Protein AF-A0A2S9V8N5-F1 (afdb_monomer_lite)

Organism: NCBI:txid2079529

Secondary structure (DSSP, 8-state):
---TT------GGGGS-TT-HHHHHHHHHHHHH------------SSS---SHHHHHHHHHHHHHHTTSTT------STT-EEEEEETTEEEEEESSS-GGG--GGG--

Sequence (109 aa):
MGINHVVFNADYREFFEINDPQRMKFDEIQDVFGSSDNIMFLLVLASRDVFTEEVFTAIHQLTERAWQIPHSYRVDSLTNYQYSWSVGDDLMVEDLLPDIDNLSFERLA

pLDDT: mean 84.55, std 10.17, range [49.09, 96.06]

Radius of gyration: 20.73 Å; chains: 1; bounding box: 32×65×52 Å

Foldseek 3Di:
DPCPPDDDDPPPCVVDDPPPPVSVVVVVCCVVPNDPDDDDDDDDDPDPDCLDLVNLVVQVVVQVVVVVPPPDPDGDTQQQDWDWDDDVPDIDTGGPNNDSPPDDSVVVD

Structure (mmCIF, N/CA/C/O backbone):
data_AF-A0A2S9V8N5-F1
#
_entry.id   AF-A0A2S9V8N5-F1
#
loop_
_atom_site.group_PDB
_atom_site.id
_atom_site.type_symbol
_atom_site.label_atom_id
_atom_site.label_alt_id
_atom_site.label_comp_id
_atom_site.label_asym_id
_atom_site.label_entity_id
_atom_site.label_seq_id
_atom_site.pdbx_PDB_ins_code
_atom_site.Cartn_x
_atom_site.Cartn_y
_atom_site.Cartn_z
_atom_site.occupancy
_atom_site.B_iso_or_equiv
_atom_site.auth_seq_id
_atom_site.auth_comp_id
_atom_site.auth_asym_id
_atom_site.auth_atom_id
_atom_site.pdbx_PDB_model_num
ATOM 1 N N . MET A 1 1 ? 4.212 -38.854 -20.776 1.00 52.06 1 MET A N 1
ATOM 2 C CA . MET A 1 1 ? 5.222 -37.973 -20.152 1.00 52.06 1 MET A CA 1
ATOM 3 C C . MET A 1 1 ? 5.467 -36.816 -21.114 1.00 52.06 1 MET A C 1
ATOM 5 O O . MET A 1 1 ? 5.988 -37.090 -22.183 1.00 52.06 1 MET A O 1
ATOM 9 N N . GLY A 1 2 ? 5.018 -35.585 -20.845 1.00 67.12 2 GLY A N 1
ATOM 10 C CA . GLY A 1 2 ? 5.132 -34.521 -21.863 1.00 67.12 2 GLY A CA 1
ATOM 11 C C . GLY A 1 2 ? 4.845 -33.080 -21.435 1.00 67.12 2 GLY A C 1
ATOM 12 O O . GLY A 1 2 ? 4.835 -32.213 -22.294 1.00 67.12 2 GLY A O 1
ATOM 13 N N . ILE A 1 3 ? 4.622 -32.802 -20.146 1.00 74.62 3 ILE A N 1
ATOM 14 C CA . ILE A 1 3 ? 4.225 -31.459 -19.669 1.00 74.62 3 ILE A CA 1
ATOM 15 C C . ILE A 1 3 ? 5.251 -30.886 -18.667 1.00 74.62 3 ILE A C 1
ATOM 17 O O . ILE A 1 3 ? 5.039 -29.848 -18.061 1.00 74.62 3 ILE A O 1
ATOM 21 N N . ASN A 1 4 ? 6.417 -31.519 -18.505 1.00 70.62 4 ASN A N 1
ATOM 22 C CA . ASN A 1 4 ? 7.359 -31.174 -17.429 1.00 70.62 4 ASN A CA 1
ATOM 23 C C . ASN A 1 4 ? 8.121 -29.842 -17.628 1.00 70.62 4 ASN A C 1
ATOM 25 O O . ASN A 1 4 ? 8.938 -29.502 -16.783 1.00 70.62 4 ASN A O 1
ATOM 29 N N . HIS A 1 5 ? 7.873 -29.099 -18.714 1.00 77.25 5 HIS A N 1
ATOM 30 C CA . HIS A 1 5 ? 8.554 -27.830 -19.022 1.00 77.25 5 HIS A CA 1
ATOM 31 C C . HIS A 1 5 ? 7.598 -26.721 -19.490 1.00 77.25 5 HIS A C 1
ATOM 33 O O . HIS A 1 5 ? 8.032 -25.754 -20.109 1.00 77.25 5 HIS A O 1
ATOM 39 N N . VAL A 1 6 ? 6.292 -26.859 -19.239 1.00 77.81 6 VAL A N 1
ATOM 40 C CA . VAL A 1 6 ? 5.350 -25.771 -19.527 1.00 77.81 6 VAL A CA 1
ATOM 41 C C . VAL A 1 6 ? 5.529 -24.695 -18.462 1.00 77.81 6 VAL A C 1
ATOM 43 O O . VAL A 1 6 ? 5.265 -24.935 -17.286 1.00 77.81 6 VAL A O 1
ATOM 46 N N . VAL A 1 7 ? 5.982 -23.519 -18.887 1.00 73.19 7 VAL A N 1
ATOM 47 C CA . VAL A 1 7 ? 6.072 -22.319 -18.055 1.00 73.19 7 VAL A CA 1
ATOM 48 C C . VAL A 1 7 ? 4.997 -21.337 -18.495 1.00 73.19 7 VAL A C 1
ATOM 50 O O . VAL A 1 7 ? 4.786 -21.123 -19.688 1.00 73.19 7 VAL A O 1
ATOM 53 N N . PHE A 1 8 ? 4.284 -20.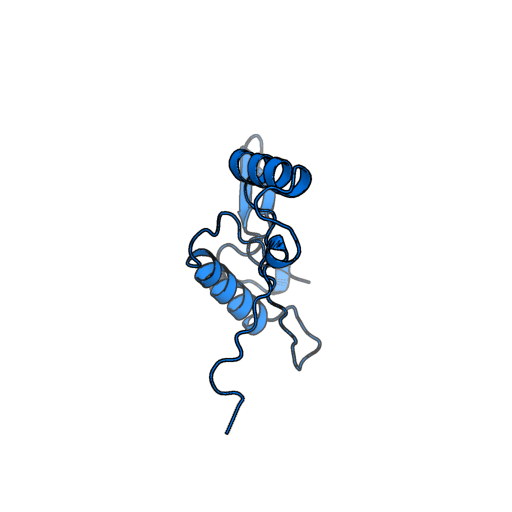769 -17.528 1.00 76.25 8 PHE A N 1
ATOM 54 C CA . PHE A 1 8 ? 3.370 -19.669 -17.790 1.00 76.25 8 PHE A CA 1
ATOM 55 C C . PHE A 1 8 ? 4.186 -18.378 -17.828 1.00 76.25 8 PHE A C 1
ATOM 57 O O . PHE A 1 8 ? 4.786 -18.010 -16.819 1.00 76.25 8 PHE A O 1
ATOM 64 N N . ASN A 1 9 ? 4.226 -17.721 -18.986 1.00 72.38 9 ASN A N 1
ATOM 65 C CA . ASN A 1 9 ? 4.766 -16.376 -19.115 1.00 72.38 9 ASN A CA 1
ATOM 66 C C . ASN A 1 9 ? 3.594 -15.411 -19.341 1.00 72.38 9 ASN A C 1
ATOM 68 O O . ASN A 1 9 ? 2.875 -15.537 -20.331 1.00 72.38 9 ASN A O 1
ATOM 72 N N . ALA A 1 10 ? 3.375 -14.503 -18.391 1.00 68.94 10 ALA A N 1
ATOM 73 C CA . ALA A 1 10 ? 2.345 -13.466 -18.472 1.00 68.94 10 ALA A CA 1
ATOM 74 C C . ALA A 1 10 ? 2.856 -12.182 -19.140 1.00 68.94 10 ALA A C 1
ATOM 76 O O . ALA A 1 10 ? 2.089 -11.232 -19.290 1.00 68.94 10 ALA A O 1
ATOM 77 N N . ASP A 1 11 ? 4.142 -12.138 -19.499 1.00 75.25 11 ASP A N 1
ATOM 78 C CA . ASP A 1 11 ? 4.754 -10.978 -20.123 1.00 75.25 11 ASP A CA 1
ATOM 79 C C . ASP A 1 11 ? 4.199 -10.803 -21.540 1.00 75.25 11 ASP A C 1
ATOM 81 O O . ASP A 1 11 ? 4.470 -11.586 -22.455 1.00 75.25 11 ASP A O 1
ATOM 85 N N . TYR A 1 12 ? 3.401 -9.754 -21.728 1.00 75.81 12 TYR A N 1
ATOM 86 C CA . TYR A 1 12 ? 2.803 -9.445 -23.021 1.00 75.81 12 TYR A CA 1
ATOM 87 C C . TYR A 1 12 ? 3.861 -9.082 -24.077 1.00 75.81 12 TYR A C 1
ATOM 89 O O . TYR A 1 12 ? 3.565 -9.122 -25.274 1.00 75.81 12 TYR A O 1
ATOM 97 N N . ARG A 1 13 ? 5.095 -8.754 -23.667 1.00 75.19 13 ARG A N 1
ATOM 98 C CA . ARG A 1 13 ? 6.211 -8.446 -24.573 1.00 75.19 13 ARG A CA 1
ATOM 99 C C . ARG A 1 13 ? 6.599 -9.639 -25.446 1.00 75.19 13 ARG A C 1
ATOM 101 O O . ARG A 1 13 ? 7.131 -9.426 -26.532 1.00 75.19 13 ARG A O 1
ATOM 108 N N . GLU A 1 14 ? 6.292 -10.868 -25.027 1.00 78.69 14 GLU A N 1
ATOM 109 C CA . GLU A 1 14 ? 6.502 -12.088 -25.827 1.00 78.69 14 GLU A CA 1
ATOM 110 C C . GLU A 1 14 ? 5.626 -12.141 -27.089 1.00 78.69 14 GLU A C 1
ATOM 112 O O . GLU A 1 14 ? 5.945 -12.856 -28.038 1.00 78.69 14 GLU A O 1
ATOM 117 N N . PHE A 1 15 ? 4.531 -11.373 -27.142 1.00 80.19 15 PHE A N 1
ATOM 118 C CA . PHE A 1 15 ? 3.670 -11.311 -28.327 1.00 80.19 15 PHE A CA 1
ATOM 119 C C . PHE A 1 15 ? 4.196 -10.360 -29.416 1.00 80.19 15 PHE A C 1
ATOM 121 O O . PHE A 1 15 ? 3.619 -10.321 -30.503 1.00 80.19 15 PHE A O 1
ATOM 128 N N . PHE A 1 16 ? 5.280 -9.617 -29.156 1.00 84.00 16 PHE A N 1
ATOM 129 C CA . PHE A 1 16 ? 5.861 -8.645 -30.086 1.00 84.00 16 PHE A CA 1
ATOM 130 C C . PHE A 1 16 ? 7.321 -8.975 -30.407 1.00 84.00 16 PHE A C 1
ATOM 132 O O . PHE A 1 16 ? 8.117 -9.297 -29.520 1.00 84.00 16 PHE A O 1
ATOM 139 N N . GLU A 1 17 ? 7.702 -8.833 -31.680 1.00 84.19 17 GLU A N 1
ATOM 140 C CA . GLU A 1 17 ? 9.097 -8.985 -32.093 1.00 84.19 17 GLU A CA 1
ATOM 141 C C . GLU A 1 17 ? 10.001 -8.001 -31.338 1.00 84.19 17 GLU A C 1
ATOM 143 O O . GLU A 1 17 ? 9.626 -6.863 -31.062 1.00 84.19 17 GLU A O 1
ATOM 148 N N . ILE A 1 18 ? 11.228 -8.427 -31.027 1.00 80.44 18 ILE A N 1
ATOM 149 C CA . ILE A 1 18 ? 12.200 -7.607 -30.285 1.00 80.44 18 ILE A CA 1
ATOM 150 C C . ILE A 1 18 ? 12.504 -6.269 -30.985 1.00 80.44 18 ILE A C 1
ATOM 152 O O . ILE A 1 18 ? 12.788 -5.284 -30.315 1.00 80.44 18 ILE A O 1
ATOM 156 N N . ASN A 1 19 ? 12.414 -6.233 -32.319 1.00 86.31 19 ASN A N 1
ATOM 157 C CA . ASN A 1 19 ? 12.685 -5.049 -33.139 1.00 86.31 19 ASN A CA 1
ATOM 158 C C . ASN A 1 19 ? 11.406 -4.297 -33.547 1.00 86.31 19 ASN A C 1
ATOM 160 O O . ASN A 1 19 ? 11.457 -3.460 -34.451 1.00 86.31 19 ASN A O 1
ATOM 164 N N . ASP A 1 20 ? 10.256 -4.609 -32.942 1.00 89.00 20 ASP A N 1
ATOM 165 C CA . ASP A 1 20 ? 9.018 -3.893 -33.228 1.00 89.00 20 ASP A CA 1
ATOM 166 C C . ASP A 1 20 ? 9.136 -2.421 -32.763 1.00 89.00 20 ASP A C 1
ATOM 168 O O . ASP A 1 20 ? 9.404 -2.162 -31.583 1.00 89.00 20 ASP A O 1
ATOM 172 N N . PRO A 1 21 ? 8.925 -1.427 -33.650 1.00 89.69 21 PRO A N 1
ATOM 173 C CA . PRO A 1 21 ? 9.072 -0.016 -33.292 1.00 89.69 21 PRO A CA 1
ATOM 174 C C . PRO A 1 21 ? 8.118 0.466 -32.191 1.00 89.69 21 PRO A C 1
ATOM 176 O O . PRO A 1 21 ? 8.407 1.466 -31.531 1.00 89.69 21 PRO A O 1
ATOM 179 N N . GLN A 1 22 ? 6.964 -0.184 -32.013 1.00 87.50 22 GLN A N 1
ATOM 180 C CA . GLN A 1 22 ? 6.002 0.144 -30.959 1.00 87.50 22 GLN A CA 1
ATOM 181 C C . GLN A 1 22 ? 6.489 -0.393 -29.615 1.00 87.50 22 GLN A C 1
ATOM 183 O O . GLN A 1 22 ? 6.432 0.341 -28.630 1.00 87.50 22 GLN A O 1
ATOM 188 N N . ARG A 1 23 ? 7.036 -1.616 -29.589 1.00 86.06 23 ARG A N 1
ATOM 189 C CA . ARG A 1 23 ? 7.673 -2.189 -28.394 1.00 86.06 23 ARG A CA 1
ATOM 190 C C . ARG A 1 23 ? 8.845 -1.330 -27.919 1.00 86.06 23 ARG A C 1
ATOM 192 O O . ARG A 1 23 ? 8.872 -0.950 -26.758 1.00 86.06 23 ARG A O 1
ATOM 199 N N . MET A 1 24 ? 9.751 -0.947 -28.820 1.00 87.75 24 MET A N 1
ATOM 200 C CA . MET A 1 24 ? 10.909 -0.115 -28.461 1.00 87.75 24 MET A CA 1
ATOM 201 C C . MET A 1 24 ? 10.495 1.237 -27.861 1.00 87.75 24 MET A C 1
ATOM 203 O O . MET A 1 24 ? 11.024 1.646 -26.833 1.00 87.75 24 MET A O 1
ATOM 207 N N . LYS A 1 25 ? 9.511 1.919 -28.464 1.00 88.19 25 LYS A N 1
ATOM 208 C CA . LYS A 1 25 ? 8.980 3.182 -27.922 1.00 88.19 25 LYS A CA 1
ATOM 209 C C . LYS A 1 25 ? 8.295 3.003 -26.574 1.00 88.19 25 LYS A C 1
ATOM 211 O O . LYS A 1 25 ? 8.322 3.902 -25.742 1.00 88.19 25 LYS A O 1
ATOM 216 N N . PHE A 1 26 ? 7.621 1.877 -26.387 1.00 86.06 26 PHE A N 1
ATOM 217 C CA . PHE A 1 26 ? 6.975 1.556 -25.130 1.00 86.06 26 PHE A CA 1
ATOM 218 C C . PHE A 1 26 ? 8.012 1.307 -24.022 1.00 86.06 26 PHE A C 1
ATOM 220 O O . PHE A 1 26 ? 7.862 1.853 -22.930 1.00 86.06 26 PHE A O 1
ATOM 227 N N . ASP A 1 27 ? 9.085 0.570 -24.324 1.00 84.88 27 ASP A N 1
ATOM 228 C CA . ASP A 1 27 ? 10.203 0.340 -23.402 1.00 84.88 27 ASP A CA 1
ATOM 229 C C . ASP A 1 27 ? 10.894 1.670 -23.034 1.00 84.88 27 ASP A C 1
ATOM 231 O O . ASP A 1 27 ? 11.110 1.935 -21.855 1.00 84.88 27 ASP A O 1
ATOM 235 N N . GLU A 1 28 ? 11.113 2.579 -23.998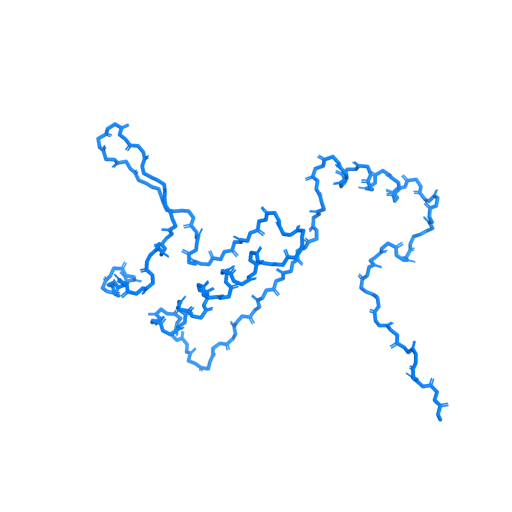 1.00 88.75 28 GLU A N 1
ATOM 236 C CA . GLU A 1 28 ? 11.635 3.934 -23.727 1.00 88.75 28 GLU A CA 1
ATOM 237 C C . GLU A 1 28 ? 10.752 4.730 -22.747 1.00 88.75 28 GLU A C 1
ATOM 239 O O . GLU A 1 28 ? 11.261 5.425 -21.867 1.00 88.75 28 GLU A O 1
ATOM 244 N N . ILE A 1 29 ? 9.423 4.643 -22.877 1.00 87.38 29 ILE A N 1
ATOM 245 C CA . ILE A 1 29 ? 8.493 5.309 -21.953 1.00 87.38 29 ILE A CA 1
ATOM 246 C C . ILE A 1 29 ? 8.610 4.699 -20.553 1.00 87.38 29 ILE A C 1
ATOM 248 O O . ILE A 1 29 ? 8.651 5.446 -19.573 1.00 87.38 29 ILE A O 1
ATOM 252 N N . GLN A 1 30 ? 8.679 3.370 -20.444 1.00 84.81 30 GLN A N 1
ATOM 253 C CA . GLN A 1 30 ? 8.824 2.702 -19.150 1.00 84.81 30 GLN A CA 1
ATOM 254 C C . GLN A 1 30 ? 10.176 2.985 -18.486 1.00 84.81 30 GLN A C 1
ATOM 256 O O . GLN A 1 30 ? 10.221 3.158 -17.270 1.00 84.81 30 GLN A O 1
ATOM 261 N N . ASP A 1 31 ? 11.257 3.103 -19.253 1.00 84.12 31 ASP A N 1
ATOM 262 C CA . ASP A 1 31 ? 12.576 3.459 -18.720 1.00 84.12 31 ASP A CA 1
ATOM 263 C C . ASP A 1 31 ? 12.599 4.885 -18.143 1.00 84.12 31 ASP A C 1
ATOM 265 O O . ASP A 1 31 ? 13.290 5.152 -17.158 1.00 84.12 31 ASP A O 1
ATOM 269 N N . VAL A 1 32 ? 11.830 5.811 -18.730 1.00 86.69 32 VAL A N 1
ATOM 270 C CA . VAL A 1 32 ? 11.761 7.211 -18.278 1.00 86.69 32 VAL A CA 1
ATOM 271 C C . VAL A 1 32 ? 10.775 7.4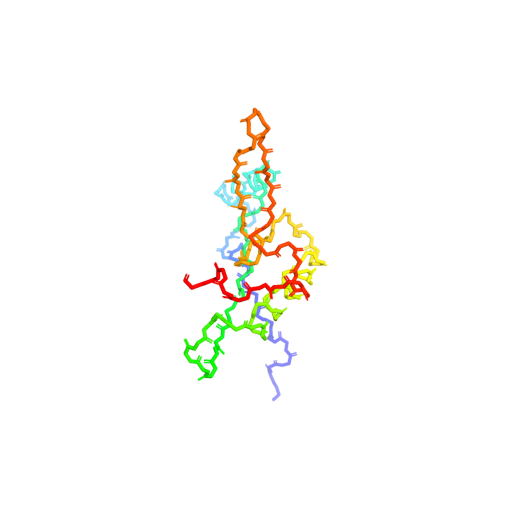07 -17.123 1.00 86.69 32 VAL A C 1
ATOM 273 O O . VAL A 1 32 ? 11.065 8.164 -16.196 1.00 86.69 32 VAL A O 1
ATOM 276 N N . PHE A 1 33 ? 9.604 6.767 -17.175 1.00 85.06 33 PHE A N 1
ATOM 277 C CA . PHE A 1 33 ? 8.491 7.030 -16.251 1.00 85.06 33 PHE A CA 1
ATOM 278 C C . PHE A 1 33 ? 8.195 5.882 -15.274 1.00 85.06 33 PHE A C 1
ATOM 280 O O . PHE A 1 33 ? 7.327 6.032 -14.413 1.00 85.06 33 PHE A O 1
ATOM 287 N N . GLY A 1 34 ? 8.929 4.772 -15.369 1.00 79.50 34 GLY A N 1
ATOM 288 C CA . GLY A 1 34 ? 8.689 3.541 -14.618 1.00 79.50 34 GLY A CA 1
ATOM 289 C C . GLY A 1 34 ? 7.738 2.584 -15.344 1.00 79.50 34 GLY A C 1
ATOM 290 O O . GLY A 1 34 ? 6.917 2.992 -16.169 1.00 79.50 34 GLY A O 1
ATOM 291 N N . SER A 1 35 ? 7.839 1.288 -15.026 1.00 79.38 35 SER A N 1
ATOM 292 C CA . SER A 1 35 ? 6.854 0.306 -15.494 1.00 79.38 35 SER A CA 1
ATOM 293 C C . SER A 1 35 ? 5.471 0.622 -14.920 1.00 79.38 35 SER A C 1
ATOM 295 O O . SER A 1 35 ? 5.348 1.073 -13.788 1.00 79.38 35 SER A O 1
ATOM 297 N N . SER A 1 36 ? 4.423 0.363 -15.701 1.00 76.62 36 SER A N 1
ATOM 298 C CA . SER A 1 36 ? 3.026 0.423 -15.254 1.00 76.62 36 SER A CA 1
ATOM 299 C C . SER A 1 36 ? 2.504 -0.923 -14.735 1.00 76.62 36 SER A C 1
ATOM 301 O O . SER A 1 36 ? 1.294 -1.080 -14.553 1.00 76.62 36 SER A O 1
ATOM 303 N N . ASP A 1 37 ? 3.381 -1.913 -14.572 1.00 81.62 37 ASP A N 1
ATOM 304 C CA . ASP A 1 37 ? 3.002 -3.243 -14.109 1.00 81.62 37 ASP A CA 1
ATOM 305 C C . ASP A 1 37 ? 2.625 -3.198 -12.630 1.00 81.62 37 ASP A C 1
ATOM 307 O O . ASP A 1 37 ? 3.380 -2.724 -11.784 1.00 81.62 37 ASP A O 1
ATOM 311 N N . ASN A 1 38 ? 1.440 -3.714 -12.316 1.00 86.31 38 ASN A N 1
ATOM 312 C CA . ASN A 1 38 ? 0.897 -3.703 -10.966 1.00 86.31 38 ASN A CA 1
ATOM 313 C C . ASN A 1 38 ? 0.608 -5.127 -10.496 1.00 86.31 38 ASN A C 1
ATOM 315 O O . ASN A 1 38 ? 0.073 -5.948 -11.243 1.00 86.31 38 ASN A O 1
ATOM 319 N N . ILE A 1 39 ? 0.893 -5.393 -9.223 1.00 88.94 39 ILE A N 1
ATOM 320 C CA . ILE A 1 39 ? 0.441 -6.598 -8.525 1.00 88.94 39 ILE A CA 1
ATOM 321 C C . ILE A 1 39 ? -0.763 -6.203 -7.675 1.00 88.94 39 ILE A C 1
ATOM 323 O O . ILE A 1 39 ? -0.667 -5.316 -6.832 1.00 88.94 39 ILE A O 1
ATOM 327 N N . MET A 1 40 ? -1.898 -6.870 -7.885 1.00 91.88 40 MET A N 1
ATOM 328 C CA . MET A 1 40 ? -3.114 -6.634 -7.110 1.00 91.88 40 MET A CA 1
ATOM 329 C C . MET A 1 40 ? -3.391 -7.817 -6.186 1.00 91.88 40 MET A C 1
ATOM 331 O O . MET A 1 40 ? -3.543 -8.952 -6.641 1.00 91.88 40 MET A O 1
ATOM 335 N N . PHE A 1 41 ? -3.512 -7.539 -4.890 1.00 92.56 41 PHE A N 1
ATOM 336 C CA . PHE A 1 41 ? -3.972 -8.506 -3.899 1.00 92.56 41 PHE A CA 1
ATOM 337 C C . PHE A 1 41 ? -5.467 -8.307 -3.642 1.00 92.56 41 PHE A C 1
ATOM 339 O O . PHE A 1 41 ? -5.894 -7.227 -3.242 1.00 92.56 41 PHE A O 1
ATOM 346 N N . LEU A 1 42 ? -6.267 -9.354 -3.858 1.00 90.94 42 LEU A N 1
ATOM 347 C CA . LEU A 1 42 ? -7.700 -9.350 -3.560 1.00 90.94 42 LEU A CA 1
ATOM 348 C C . LEU A 1 42 ? -7.965 -10.165 -2.293 1.00 90.94 42 LEU A C 1
ATOM 350 O O . LEU A 1 42 ? -7.776 -11.381 -2.287 1.00 90.94 42 LEU A O 1
ATOM 354 N N . LEU A 1 43 ? -8.430 -9.499 -1.237 1.00 88.06 43 LEU A N 1
ATOM 355 C CA . LEU A 1 43 ? -8.837 -10.148 0.006 1.00 88.06 43 LEU A CA 1
ATOM 356 C C . LEU A 1 43 ? -10.352 -10.352 -0.014 1.00 88.06 43 LEU A C 1
ATOM 358 O O . LEU A 1 43 ? -11.117 -9.396 -0.129 1.00 88.06 43 LEU A O 1
ATOM 362 N N . VAL A 1 44 ? -10.783 -11.607 0.101 1.00 88.81 44 VAL A N 1
ATOM 363 C CA . VAL A 1 44 ? -12.200 -11.976 0.180 1.00 88.81 44 VAL A CA 1
ATOM 364 C C . VAL A 1 44 ? -12.472 -12.516 1.574 1.00 88.81 44 VAL A C 1
ATOM 366 O O . VAL A 1 44 ? -11.915 -13.539 1.970 1.00 88.81 44 VAL A O 1
ATOM 369 N N . LEU A 1 45 ? -13.326 -11.820 2.316 1.00 85.75 45 LEU A N 1
ATOM 370 C CA . LEU A 1 45 ? -13.685 -12.183 3.680 1.00 85.75 45 LEU A CA 1
ATOM 371 C C . LEU A 1 45 ? -14.889 -13.126 3.697 1.00 85.75 45 LEU A C 1
ATOM 373 O O . LEU A 1 45 ? -15.793 -13.029 2.865 1.00 85.75 45 LEU A O 1
ATOM 377 N N . ALA A 1 46 ? -14.909 -14.032 4.674 1.00 83.56 46 ALA A N 1
ATOM 378 C CA . ALA A 1 46 ? -16.073 -14.878 4.927 1.00 83.56 46 ALA A CA 1
ATOM 379 C C . ALA A 1 46 ? -17.221 -14.085 5.585 1.00 83.56 46 ALA A C 1
ATOM 381 O O . ALA A 1 46 ? -18.393 -14.346 5.306 1.00 83.56 46 ALA A O 1
ATOM 382 N N . SER A 1 47 ? -16.893 -13.111 6.442 1.00 77.94 47 SER A N 1
ATOM 383 C CA . SER A 1 47 ? -17.838 -12.134 6.986 1.00 77.94 47 SER A CA 1
ATOM 384 C C . SER A 1 47 ? -18.039 -10.974 6.004 1.00 77.94 47 SER A C 1
ATOM 386 O O . SER A 1 47 ? -17.165 -10.649 5.207 1.00 77.94 47 SER A O 1
ATOM 388 N N . ARG A 1 48 ? -19.207 -10.324 6.060 1.00 80.19 48 ARG A N 1
ATOM 389 C CA . ARG A 1 48 ? -19.471 -9.091 5.291 1.00 80.19 48 ARG A CA 1
ATOM 390 C C . ARG A 1 48 ? -18.934 -7.830 5.962 1.00 80.19 48 ARG A C 1
ATOM 392 O O . ARG A 1 48 ? -18.977 -6.769 5.351 1.00 80.19 48 ARG A O 1
ATOM 399 N N . ASP A 1 49 ? -18.503 -7.946 7.211 1.00 84.50 49 ASP A N 1
ATOM 400 C CA . ASP A 1 49 ? -17.953 -6.825 7.950 1.00 84.50 49 ASP A CA 1
ATOM 401 C C . ASP A 1 49 ? -16.464 -6.694 7.639 1.00 84.50 49 ASP A C 1
ATOM 403 O O . ASP A 1 49 ? -15.678 -7.599 7.926 1.00 84.50 49 ASP A O 1
ATOM 407 N N . VAL A 1 50 ? -16.121 -5.582 6.996 1.00 82.88 50 VAL A N 1
ATOM 408 C CA . VAL A 1 50 ? -14.759 -5.231 6.588 1.00 82.88 50 VAL A CA 1
ATOM 409 C C . VAL A 1 50 ? -14.086 -4.305 7.602 1.00 82.88 50 VAL A C 1
ATOM 411 O O . VAL A 1 50 ? -12.874 -4.129 7.534 1.00 82.88 50 VAL A O 1
ATOM 414 N N . PHE A 1 51 ? -14.847 -3.720 8.535 1.00 84.94 51 PHE A N 1
ATOM 415 C CA . PHE A 1 51 ? -14.359 -2.718 9.482 1.00 84.94 51 PHE A CA 1
ATOM 416 C C . PHE A 1 51 ? -14.000 -3.349 10.829 1.00 84.94 51 PHE A C 1
ATOM 418 O O . PHE A 1 51 ? -14.404 -2.874 11.889 1.00 84.94 51 PHE A O 1
ATOM 425 N N . THR A 1 52 ? -13.238 -4.440 10.791 1.00 85.38 52 THR A N 1
ATOM 426 C CA . THR A 1 52 ? -12.793 -5.153 11.992 1.00 85.38 52 THR A CA 1
ATOM 427 C C . THR A 1 52 ? -11.285 -5.025 12.180 1.00 85.38 52 THR A C 1
ATOM 429 O O . THR A 1 52 ? -10.530 -4.865 11.218 1.00 85.38 52 THR A O 1
ATOM 432 N N . GLU A 1 53 ? -10.837 -5.131 13.430 1.00 85.31 53 GLU A N 1
ATOM 433 C CA . GLU A 1 53 ? -9.414 -5.113 13.794 1.00 85.31 53 GLU A CA 1
ATOM 434 C C . GLU A 1 53 ? -8.604 -6.149 13.028 1.00 85.31 53 GLU A C 1
ATOM 436 O O . GLU A 1 53 ? -7.554 -5.844 12.469 1.00 85.31 53 GLU A O 1
ATOM 441 N N . GLU A 1 54 ? -9.132 -7.366 12.946 1.00 87.25 54 GLU A N 1
ATOM 442 C CA . GLU A 1 54 ? -8.497 -8.480 12.254 1.00 87.25 54 GLU A CA 1
ATOM 443 C C . GLU A 1 54 ? -8.254 -8.162 10.772 1.00 87.25 54 GLU A C 1
ATOM 445 O O . GLU A 1 54 ? -7.163 -8.410 10.252 1.00 87.25 54 GLU A O 1
ATOM 450 N N . VAL A 1 55 ? -9.243 -7.568 10.097 1.00 90.06 55 VAL A N 1
ATOM 451 C CA . VAL A 1 55 ? -9.154 -7.231 8.671 1.00 90.06 55 VAL A CA 1
ATOM 452 C C . VAL A 1 55 ? -8.132 -6.127 8.440 1.00 90.06 55 VAL A C 1
ATOM 454 O O . VAL A 1 55 ? -7.254 -6.280 7.588 1.00 90.06 55 VAL A O 1
ATOM 457 N N . PHE A 1 56 ? -8.200 -5.036 9.203 1.00 90.31 56 PHE A N 1
ATOM 458 C CA . PHE A 1 56 ? -7.243 -3.941 9.054 1.00 90.31 56 PHE A CA 1
ATOM 459 C C . PHE A 1 56 ? -5.819 -4.367 9.413 1.00 90.31 56 PHE A C 1
ATOM 461 O O . PHE A 1 56 ? -4.882 -3.982 8.717 1.00 90.31 56 PHE A O 1
ATOM 468 N N . THR A 1 57 ? -5.656 -5.234 10.413 1.00 90.00 57 THR A N 1
ATOM 469 C CA . THR A 1 57 ? -4.355 -5.809 10.775 1.00 90.00 57 THR A CA 1
ATOM 470 C C . THR A 1 57 ? -3.788 -6.658 9.649 1.00 90.00 57 THR A C 1
ATOM 472 O O . THR A 1 57 ? -2.614 -6.522 9.298 1.00 90.00 57 THR A O 1
ATOM 475 N N . ALA A 1 58 ? -4.616 -7.501 9.029 1.00 91.75 58 ALA A N 1
ATOM 476 C CA . ALA A 1 58 ? -4.200 -8.310 7.891 1.00 91.75 58 ALA A CA 1
ATOM 477 C C . ALA A 1 58 ? -3.790 -7.446 6.687 1.00 91.75 58 ALA A C 1
ATOM 479 O O . ALA A 1 58 ? -2.766 -7.726 6.060 1.00 91.75 58 ALA A O 1
ATOM 480 N N . ILE A 1 59 ? -4.552 -6.387 6.382 1.00 93.31 59 ILE A N 1
ATOM 481 C CA . ILE A 1 59 ? -4.221 -5.443 5.304 1.00 93.31 59 ILE A CA 1
ATOM 482 C C . ILE A 1 59 ? -2.908 -4.720 5.620 1.00 93.31 59 ILE A C 1
ATOM 484 O O . ILE A 1 59 ? -2.022 -4.717 4.774 1.00 93.31 59 ILE A O 1
ATOM 488 N N . HIS A 1 60 ? -2.740 -4.189 6.834 1.00 92.62 60 HIS A N 1
ATOM 489 C CA . HIS A 1 60 ? -1.533 -3.463 7.236 1.00 92.62 60 HIS A CA 1
ATOM 490 C C . HIS A 1 60 ? -0.284 -4.351 7.131 1.00 92.62 60 HIS A C 1
ATOM 492 O O . HIS A 1 60 ? 0.695 -3.989 6.482 1.00 92.62 60 HIS A O 1
ATOM 498 N N . GLN A 1 61 ? -0.341 -5.573 7.668 1.00 92.94 61 GLN A N 1
ATOM 499 C CA . GLN A 1 61 ? 0.765 -6.531 7.561 1.00 92.94 61 GLN A CA 1
ATOM 500 C C . GLN A 1 61 ? 1.070 -6.926 6.112 1.00 92.94 61 GLN A C 1
ATOM 502 O O . GLN A 1 61 ? 2.232 -7.159 5.766 1.00 92.94 61 GLN A O 1
ATOM 507 N N . LEU A 1 62 ? 0.045 -7.045 5.263 1.00 95.12 62 LEU A N 1
ATOM 508 C CA . LEU A 1 62 ? 0.238 -7.313 3.843 1.00 95.12 62 LEU A CA 1
ATOM 509 C C . LEU A 1 62 ? 0.920 -6.131 3.148 1.00 95.12 62 LEU A C 1
ATOM 511 O O . LEU A 1 62 ? 1.855 -6.361 2.385 1.00 95.12 62 LEU A O 1
ATOM 515 N N . THR A 1 63 ? 0.498 -4.902 3.440 1.00 94.88 63 THR A N 1
ATOM 516 C CA . THR A 1 63 ? 1.099 -3.665 2.924 1.00 94.88 63 THR A CA 1
ATOM 517 C C . THR A 1 63 ? 2.579 -3.574 3.298 1.00 94.88 63 THR A C 1
ATOM 519 O O . THR A 1 63 ? 3.420 -3.423 2.411 1.00 94.88 63 THR A O 1
ATOM 522 N N . GLU A 1 64 ? 2.927 -3.797 4.568 1.00 93.56 64 GLU A N 1
ATOM 523 C CA . GLU A 1 64 ? 4.321 -3.788 5.042 1.00 93.56 64 GLU A CA 1
ATOM 524 C C . GLU A 1 64 ? 5.190 -4.847 4.350 1.00 93.56 64 GLU A C 1
ATOM 526 O O . GLU A 1 64 ? 6.347 -4.608 3.991 1.00 93.56 64 GLU A O 1
ATOM 531 N N . ARG A 1 65 ? 4.630 -6.036 4.102 1.00 95.44 65 ARG A N 1
ATOM 532 C CA . ARG A 1 65 ? 5.329 -7.096 3.359 1.00 95.44 65 ARG A CA 1
ATOM 533 C C . ARG A 1 65 ? 5.438 -6.785 1.871 1.00 95.44 65 ARG A C 1
ATOM 535 O O . ARG A 1 65 ? 6.450 -7.129 1.265 1.00 95.44 65 ARG A O 1
ATOM 542 N N . ALA A 1 66 ? 4.430 -6.150 1.279 1.00 95.31 66 ALA A N 1
ATOM 543 C CA . ALA A 1 66 ? 4.431 -5.782 -0.132 1.00 95.31 66 ALA A CA 1
ATOM 544 C C . ALA A 1 66 ? 5.515 -4.741 -0.452 1.00 95.31 66 ALA A C 1
ATOM 546 O O . ALA A 1 66 ? 6.095 -4.784 -1.537 1.00 95.31 66 ALA A O 1
ATOM 547 N N . TRP A 1 67 ? 5.879 -3.882 0.506 1.00 95.00 67 TRP A N 1
ATOM 548 C CA . TRP A 1 67 ? 7.038 -2.991 0.375 1.00 95.00 67 TRP A CA 1
ATOM 549 C C . TRP A 1 67 ? 8.372 -3.731 0.219 1.00 95.00 67 TRP A C 1
ATOM 551 O O . TRP A 1 67 ? 9.307 -3.189 -0.362 1.00 95.00 67 TRP A O 1
ATOM 561 N N . GLN A 1 68 ? 8.468 -4.977 0.690 1.00 94.88 68 GLN A N 1
ATOM 562 C CA . GLN A 1 68 ? 9.679 -5.796 0.561 1.00 94.88 68 GLN A CA 1
ATOM 563 C C . GLN A 1 68 ? 9.790 -6.493 -0.806 1.00 94.88 68 GLN A C 1
ATOM 565 O O . GLN A 1 68 ? 10.774 -7.190 -1.064 1.00 94.88 68 GLN A O 1
ATOM 570 N N . ILE A 1 69 ? 8.793 -6.342 -1.687 1.00 92.19 69 ILE A N 1
ATOM 571 C CA . ILE A 1 69 ? 8.835 -6.905 -3.038 1.00 92.19 69 ILE A CA 1
ATOM 572 C C . ILE A 1 69 ? 9.899 -6.151 -3.854 1.00 92.19 69 ILE A C 1
ATOM 574 O O . ILE A 1 69 ? 9.848 -4.920 -3.937 1.00 92.19 69 ILE A O 1
ATOM 578 N N . PRO A 1 70 ? 10.857 -6.856 -4.490 1.00 90.56 70 PRO A N 1
ATOM 579 C CA . PRO A 1 70 ? 11.869 -6.218 -5.324 1.00 90.56 70 PRO A CA 1
AT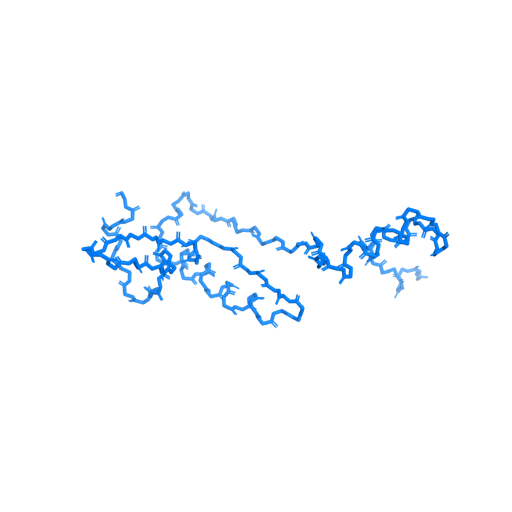OM 580 C C . PRO A 1 70 ? 11.248 -5.329 -6.403 1.00 90.56 70 PRO A C 1
ATOM 582 O O . PRO A 1 70 ? 10.278 -5.720 -7.046 1.00 90.56 70 PRO A O 1
ATOM 585 N N . HIS A 1 71 ? 11.847 -4.158 -6.626 1.00 86.69 71 HIS A N 1
ATOM 586 C CA . HIS A 1 71 ? 11.402 -3.162 -7.612 1.00 86.69 71 HIS A CA 1
ATOM 587 C C . HIS A 1 71 ? 10.042 -2.502 -7.324 1.00 86.69 71 HIS A C 1
ATOM 589 O O . HIS A 1 71 ? 9.565 -1.731 -8.156 1.00 86.69 71 HIS A O 1
ATOM 595 N N . SER A 1 72 ? 9.443 -2.731 -6.150 1.00 88.31 72 SER A N 1
ATOM 596 C CA . SER A 1 72 ? 8.282 -1.958 -5.710 1.00 88.31 72 SER A CA 1
ATOM 597 C C . SER A 1 72 ? 8.683 -0.507 -5.434 1.00 88.31 72 SER A C 1
ATOM 599 O O . SER A 1 72 ? 9.582 -0.241 -4.637 1.00 88.31 72 SER A O 1
ATOM 601 N N . TYR A 1 73 ? 8.025 0.435 -6.107 1.00 88.12 73 TYR A N 1
ATOM 602 C CA . TYR A 1 73 ? 8.193 1.877 -5.887 1.00 88.12 73 TYR A CA 1
ATOM 603 C C . TYR A 1 73 ? 6.968 2.512 -5.214 1.00 88.12 73 TYR A C 1
ATOM 605 O O . TYR A 1 73 ? 7.045 3.643 -4.737 1.00 88.12 73 TYR A O 1
ATOM 613 N N . ARG A 1 74 ? 5.836 1.797 -5.177 1.00 91.56 74 ARG A N 1
ATOM 614 C CA . ARG A 1 74 ? 4.584 2.240 -4.565 1.00 91.56 74 ARG A CA 1
ATOM 615 C C . ARG A 1 74 ? 3.764 1.038 -4.117 1.00 91.56 74 ARG A C 1
ATOM 617 O O . ARG A 1 74 ? 3.560 0.107 -4.890 1.00 91.56 74 ARG A O 1
ATOM 624 N N . VAL A 1 75 ? 3.246 1.105 -2.897 1.00 94.25 75 VAL A N 1
ATOM 625 C CA . VAL A 1 75 ? 2.241 0.176 -2.382 1.00 94.25 75 VAL A CA 1
ATOM 626 C C . VAL A 1 75 ? 1.104 1.015 -1.826 1.00 94.25 75 VAL A C 1
ATOM 628 O O . VAL A 1 75 ? 1.313 1.789 -0.897 1.00 94.25 75 VAL A O 1
ATOM 631 N N . ASP A 1 76 ? -0.089 0.864 -2.390 1.00 94.50 76 ASP A N 1
ATOM 632 C CA . ASP A 1 76 ? -1.293 1.543 -1.918 1.00 94.50 76 ASP A CA 1
ATOM 633 C C . ASP A 1 76 ? -2.273 0.505 -1.352 1.00 94.50 76 ASP A C 1
ATOM 635 O O . ASP A 1 76 ? -2.462 -0.583 -1.904 1.00 94.50 76 ASP A O 1
ATOM 639 N N . SER A 1 77 ? -2.903 0.840 -0.234 1.00 94.56 77 SER A N 1
ATOM 640 C CA . SER A 1 77 ? -3.850 -0.003 0.488 1.00 94.56 77 SER A CA 1
ATOM 641 C C . SER A 1 77 ? -4.837 0.863 1.268 1.00 94.56 77 SER A C 1
ATOM 643 O O . SER A 1 77 ? -4.717 2.086 1.320 1.00 94.56 77 SER A O 1
ATOM 645 N N . LEU A 1 78 ? -5.816 0.229 1.910 1.00 91.12 78 LEU A N 1
ATOM 646 C CA . LEU A 1 78 ? -6.762 0.952 2.753 1.00 91.12 78 LEU A CA 1
ATOM 647 C C . LEU A 1 78 ? -6.095 1.537 4.010 1.00 91.12 78 LEU A C 1
ATOM 649 O O . LEU A 1 78 ? -6.488 2.605 4.461 1.00 91.12 78 LEU A O 1
ATOM 653 N N . THR A 1 79 ? -5.084 0.865 4.568 1.00 91.50 79 THR A N 1
ATOM 654 C CA . THR A 1 79 ? -4.450 1.271 5.834 1.00 91.50 79 THR A CA 1
ATOM 655 C C . THR A 1 79 ? -3.487 2.443 5.660 1.00 91.50 79 THR A C 1
ATOM 657 O O . THR A 1 79 ? -3.403 3.280 6.548 1.00 91.50 79 THR A O 1
ATOM 660 N N . ASN A 1 80 ? -2.810 2.543 4.511 1.00 92.94 80 ASN A N 1
ATOM 661 C CA . ASN A 1 80 ? -1.862 3.621 4.198 1.00 92.94 80 ASN A CA 1
ATOM 662 C C . ASN A 1 80 ? -2.420 4.668 3.219 1.00 92.94 80 ASN A C 1
ATOM 664 O O . ASN A 1 80 ? -1.673 5.377 2.544 1.00 92.94 80 ASN A O 1
ATOM 668 N N . TYR A 1 81 ? -3.747 4.755 3.104 1.00 93.44 81 TYR A N 1
ATOM 669 C CA . TYR A 1 81 ? -4.372 5.837 2.356 1.00 93.44 81 TYR A CA 1
ATOM 670 C C . TYR A 1 81 ? -3.997 7.178 3.000 1.00 93.44 81 TYR A C 1
ATOM 672 O O . TYR A 1 81 ? -4.135 7.323 4.208 1.00 93.44 81 TYR A O 1
ATOM 680 N N . GLN A 1 82 ? -3.540 8.163 2.222 1.00 92.00 82 GLN A N 1
ATOM 681 C CA . GLN A 1 82 ? -3.118 9.447 2.790 1.00 92.00 82 GLN A CA 1
ATOM 682 C C . GLN A 1 82 ? -4.296 10.186 3.429 1.00 92.00 82 GLN A C 1
ATOM 684 O O . GLN A 1 82 ? -5.246 10.597 2.756 1.00 92.00 82 GLN A O 1
ATOM 689 N N . TYR A 1 83 ? -4.193 10.398 4.734 1.00 91.31 83 TYR A N 1
ATOM 690 C CA . TYR A 1 83 ? -5.089 11.221 5.518 1.00 91.31 83 TYR A CA 1
ATOM 691 C C . TYR A 1 83 ? -4.386 12.539 5.849 1.00 91.31 83 TYR A C 1
ATOM 693 O O . TYR A 1 83 ? -3.268 12.571 6.361 1.00 91.31 83 TYR A O 1
ATOM 701 N N . SER A 1 84 ? -5.010 13.657 5.481 1.00 94.00 84 SER A N 1
ATOM 702 C CA . SER A 1 84 ? -4.411 14.980 5.649 1.00 94.00 84 SER A CA 1
ATOM 703 C C . SER A 1 84 ? -5.407 15.974 6.210 1.00 94.00 84 SER A C 1
ATOM 705 O O . SER A 1 84 ? -6.549 16.055 5.753 1.00 94.00 84 SER A O 1
ATO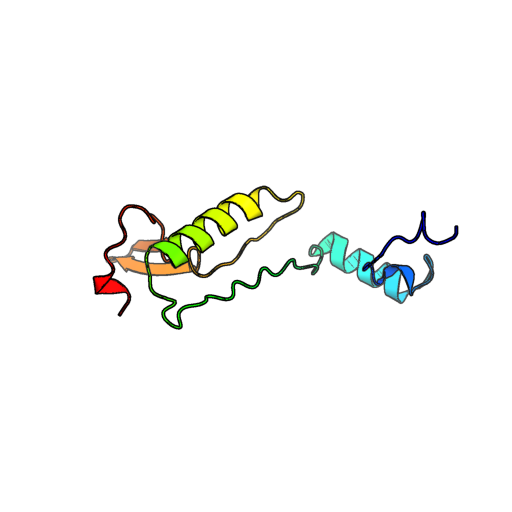M 707 N N . TRP A 1 85 ? -4.961 16.758 7.184 1.00 93.69 85 TRP A N 1
ATOM 708 C CA . TRP A 1 85 ? -5.750 17.815 7.809 1.00 93.69 85 TRP A CA 1
ATOM 709 C C . TRP A 1 85 ? -4.832 18.937 8.292 1.00 93.69 85 TRP A C 1
ATOM 711 O O . TRP A 1 85 ? -3.623 18.764 8.425 1.00 93.69 85 TRP A O 1
ATOM 721 N N . SER A 1 86 ? -5.405 20.106 8.562 1.00 96.06 86 SER A N 1
ATOM 722 C CA . SER A 1 86 ? -4.663 21.259 9.072 1.00 96.06 86 SER A CA 1
ATOM 723 C C . SER A 1 86 ? -4.875 21.450 10.572 1.00 96.06 86 SER A C 1
ATOM 725 O O . SER A 1 86 ? -6.006 21.342 11.056 1.00 96.06 86 SER A O 1
ATOM 727 N N . VAL A 1 87 ? -3.820 21.822 11.293 1.00 94.88 87 VAL A N 1
ATOM 728 C CA . VAL A 1 87 ? -3.885 22.290 12.684 1.00 94.88 87 VAL A CA 1
ATOM 729 C C . VAL A 1 87 ? -3.300 23.698 12.736 1.00 94.88 87 VAL A C 1
ATOM 731 O O . VAL A 1 87 ? -2.088 23.880 12.728 1.00 94.88 87 VAL A O 1
ATOM 734 N N . GLY A 1 88 ? -4.170 24.712 12.764 1.00 94.81 88 GLY A N 1
ATOM 735 C CA . GLY A 1 88 ? -3.734 26.099 12.586 1.00 94.81 88 GLY A CA 1
ATOM 736 C C . GLY A 1 88 ? -3.144 26.301 11.190 1.00 94.81 88 GLY A C 1
ATOM 737 O O . GLY A 1 88 ? -3.843 26.073 10.204 1.00 94.81 88 GLY A O 1
ATOM 738 N N . ASP A 1 89 ? -1.868 26.684 11.131 1.00 95.50 89 ASP A N 1
ATOM 739 C CA . ASP A 1 89 ? -1.121 26.893 9.883 1.00 95.50 89 ASP A CA 1
ATOM 740 C C . ASP A 1 89 ? -0.309 25.655 9.448 1.00 95.50 89 ASP A C 1
ATOM 742 O O . ASP A 1 89 ? 0.285 25.655 8.368 1.00 95.50 89 ASP A O 1
ATOM 746 N N . ASP A 1 90 ? -0.296 24.591 10.258 1.00 95.94 90 ASP A N 1
ATOM 747 C CA . ASP A 1 90 ? 0.438 23.363 9.957 1.00 95.94 90 ASP A CA 1
ATOM 748 C C . ASP A 1 90 ? -0.438 22.367 9.184 1.00 95.94 90 ASP A C 1
ATOM 750 O O . ASP A 1 90 ? -1.599 22.136 9.534 1.00 95.94 90 ASP A O 1
ATOM 754 N N . LEU A 1 91 ? 0.132 21.732 8.155 1.00 95.00 91 LEU A N 1
ATOM 755 C CA . LEU A 1 91 ? -0.482 20.620 7.426 1.00 95.00 91 LEU A CA 1
ATOM 756 C C . LEU A 1 91 ? 0.076 19.295 7.951 1.00 95.00 91 LEU A C 1
ATOM 758 O O . LEU A 1 91 ? 1.272 19.032 7.826 1.00 95.00 91 LEU A O 1
ATOM 762 N N . MET A 1 92 ? -0.801 18.453 8.488 1.00 93.75 92 MET A N 1
ATOM 763 C CA . MET A 1 92 ? -0.486 17.080 8.868 1.00 93.75 92 MET A CA 1
ATOM 764 C C . MET A 1 92 ? -0.834 16.149 7.712 1.00 93.75 92 MET A C 1
ATOM 766 O O . MET A 1 92 ? -1.898 16.281 7.102 1.00 93.75 92 MET A O 1
ATOM 770 N N . VAL A 1 93 ? 0.071 15.222 7.412 1.00 93.62 93 VAL A N 1
ATOM 771 C CA . VAL A 1 93 ? -0.113 14.165 6.415 1.00 93.62 93 VAL A CA 1
ATOM 772 C C . VAL A 1 93 ? 0.401 12.875 7.032 1.00 93.62 93 VAL A C 1
ATOM 774 O O . VAL A 1 93 ? 1.587 12.773 7.343 1.00 93.62 93 VAL A O 1
ATOM 777 N N . GLU A 1 94 ? -0.481 11.905 7.202 1.00 91.62 94 GLU A N 1
ATOM 778 C CA . GLU A 1 94 ? -0.148 10.571 7.699 1.00 91.62 94 GLU A CA 1
ATOM 779 C C . GLU A 1 94 ? -0.994 9.518 6.988 1.00 91.62 94 GLU A C 1
ATOM 781 O O . GLU A 1 94 ? -1.888 9.827 6.197 1.00 91.62 94 GLU A O 1
ATOM 786 N N . ASP A 1 95 ? -0.684 8.260 7.256 1.00 91.69 95 ASP A N 1
ATOM 787 C CA . ASP A 1 95 ? -1.505 7.137 6.835 1.00 91.69 95 ASP A CA 1
ATOM 788 C C . ASP A 1 95 ? -2.864 7.182 7.541 1.00 91.69 95 ASP A C 1
ATOM 790 O O . ASP A 1 95 ? -2.969 7.639 8.677 1.00 91.69 95 ASP A O 1
ATOM 794 N N . LEU A 1 96 ? -3.914 6.684 6.885 1.00 89.06 96 LEU A N 1
ATOM 795 C CA . LEU A 1 96 ? -5.258 6.615 7.459 1.00 89.06 96 LEU A CA 1
ATOM 796 C C . LEU A 1 96 ? -5.262 5.837 8.777 1.00 89.06 96 LEU A C 1
ATOM 798 O O . LEU A 1 96 ? -5.974 6.210 9.707 1.00 89.06 96 LEU A O 1
ATOM 802 N N . LEU A 1 97 ? -4.473 4.761 8.838 1.00 88.12 97 LEU A N 1
ATOM 803 C CA . LEU A 1 97 ? -4.285 3.912 10.008 1.00 88.12 97 LEU A CA 1
ATOM 804 C C . LEU A 1 97 ? -2.780 3.787 10.315 1.00 88.12 97 LEU A C 1
ATOM 806 O O . LEU A 1 97 ? -2.168 2.783 9.940 1.00 88.12 97 LEU A O 1
ATOM 810 N N . PRO A 1 98 ? -2.177 4.794 10.975 1.00 78.75 98 PRO A N 1
ATOM 811 C CA . PRO A 1 98 ? -0.731 4.861 11.187 1.00 78.75 98 PRO A CA 1
ATOM 812 C C . PRO A 1 98 ? -0.249 3.935 12.314 1.00 78.75 98 PRO A C 1
ATOM 814 O O . PRO A 1 98 ? 0.905 3.517 12.318 1.00 78.75 98 PRO A O 1
ATOM 817 N N . ASP A 1 99 ? -1.132 3.602 13.260 1.00 82.12 99 ASP A N 1
ATOM 818 C CA . ASP A 1 99 ? -0.876 2.671 14.360 1.00 82.12 99 ASP A CA 1
ATOM 819 C C . ASP A 1 99 ? -2.050 1.693 14.475 1.00 82.12 99 ASP A C 1
ATOM 821 O O . ASP A 1 99 ? -3.127 2.033 14.973 1.00 82.12 99 ASP A O 1
ATOM 825 N N . ILE A 1 100 ? -1.844 0.479 13.962 1.00 77.62 100 ILE A N 1
ATOM 826 C CA . ILE A 1 100 ? -2.858 -0.575 13.980 1.00 77.62 100 ILE A CA 1
ATOM 827 C C . ILE A 1 100 ? -3.135 -1.081 15.404 1.00 77.62 100 ILE A C 1
ATOM 829 O O . ILE A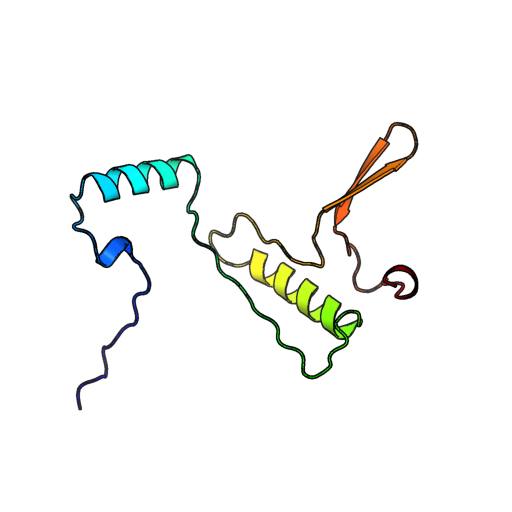 1 100 ? -4.269 -1.443 15.712 1.00 77.62 100 ILE A O 1
ATOM 833 N N . ASP A 1 101 ? -2.135 -1.044 16.289 1.00 75.12 101 ASP A N 1
ATOM 834 C CA . ASP A 1 101 ? -2.233 -1.576 17.651 1.00 75.12 101 ASP A CA 1
ATOM 835 C C . ASP A 1 101 ? -3.007 -0.623 18.583 1.00 75.12 101 ASP A C 1
ATOM 837 O O . ASP A 1 101 ? -3.459 -1.016 19.660 1.00 75.12 101 ASP A O 1
ATOM 841 N N . ASN A 1 102 ? -3.189 0.635 18.166 1.00 72.44 102 ASN A N 1
ATOM 842 C CA . ASN A 1 102 ? -3.879 1.686 18.919 1.00 72.44 102 ASN A CA 1
ATOM 843 C C . ASN A 1 102 ? -5.177 2.162 18.236 1.00 72.44 102 ASN A C 1
ATOM 845 O O . ASN A 1 102 ? -5.633 3.299 18.406 1.00 72.44 102 ASN A O 1
ATOM 849 N N . LEU A 1 103 ? -5.786 1.286 17.438 1.00 68.88 103 LEU A N 1
ATOM 850 C CA . LEU A 1 103 ? -7.042 1.545 16.745 1.00 68.88 103 LEU A CA 1
ATOM 851 C C . LEU A 1 103 ? -8.209 1.729 17.731 1.00 68.88 103 LEU A C 1
ATOM 853 O O . LEU A 1 103 ? -8.618 0.800 18.426 1.00 68.88 103 LEU A O 1
ATOM 857 N N . SER A 1 104 ? -8.824 2.918 17.738 1.00 63.78 104 SER A N 1
ATOM 858 C CA . SER A 1 104 ? -10.151 3.106 18.344 1.00 63.78 104 SER A CA 1
ATOM 859 C C . SER A 1 104 ? -11.240 2.957 17.277 1.00 63.78 104 SER A C 1
ATOM 861 O O . SER A 1 104 ? -11.490 3.861 16.479 1.00 63.78 104 SER A O 1
ATOM 863 N N . PHE A 1 105 ? -11.907 1.799 17.268 1.00 60.84 105 PHE A N 1
ATOM 864 C CA . PHE A 1 105 ? -12.944 1.451 16.281 1.00 60.84 105 PHE A CA 1
ATOM 865 C C . PHE A 1 105 ? -14.162 2.383 16.287 1.00 60.84 105 PHE A C 1
ATOM 867 O O . PHE A 1 105 ? -14.867 2.467 15.287 1.00 60.84 105 PHE A O 1
ATOM 874 N N . GLU A 1 106 ? -14.381 3.145 17.362 1.00 59.62 106 GLU A N 1
ATOM 875 C CA . GLU A 1 106 ? -15.439 4.165 17.439 1.00 59.62 106 GLU A CA 1
ATOM 876 C C . GLU A 1 106 ? -15.298 5.272 16.383 1.00 59.62 106 GLU A C 1
ATOM 878 O O . GLU A 1 106 ? -16.275 5.949 16.079 1.00 59.62 106 GLU A O 1
ATOM 883 N N . ARG A 1 107 ? -14.101 5.464 15.814 1.00 55.47 107 ARG A N 1
ATOM 884 C CA . ARG A 1 107 ? -13.834 6.492 14.796 1.00 55.47 107 ARG A CA 1
ATOM 885 C C . ARG A 1 107 ? -14.008 6.014 13.353 1.00 55.47 107 ARG A C 1
ATOM 887 O O . ARG A 1 107 ? -13.900 6.832 12.445 1.00 55.47 107 ARG A O 1
ATOM 894 N N . LEU A 1 108 ? -14.235 4.717 13.140 1.00 58.12 108 LEU A N 1
ATOM 895 C CA . LEU A 1 108 ? -14.320 4.102 11.810 1.00 58.12 108 LEU A CA 1
ATOM 896 C C . LEU A 1 108 ? -15.766 3.901 11.317 1.00 58.12 108 LEU A C 1
ATOM 898 O O . LEU A 1 108 ? -15.952 3.364 10.225 1.00 58.12 108 LEU A O 1
ATOM 902 N N . ALA A 1 109 ? -16.764 4.328 12.103 1.00 49.09 109 ALA A N 1
ATOM 903 C CA . ALA A 1 109 ? -18.198 4.219 11.814 1.00 49.09 109 ALA A CA 1
ATOM 904 C C . ALA A 1 109 ? -18.840 5.563 11.435 1.00 49.09 109 ALA A C 1
ATOM 906 O O . ALA A 1 109 ? -18.495 6.589 12.064 1.00 49.09 109 ALA A O 1
#